Protein AF-A0AAU0MAP7-F1 (afdb_monomer_lite)

Sequence (115 aa):
MRSDLLSQAELFRLEGIVAIGAAALLLVRPGRVTALFALLVGGAGAVAVLAYTYVDPGALGPLPDMYEPVWFLEKVVSLIAQLIAVVAAGALVVRGIPARSHRAPGPGPVSRLVR

pLDDT: mean 72.34, std 8.81, range [41.53, 83.81]

Secondary structure (DSSP, 8-state):
----SS-HHHHHHHHHHHHHHHHHHHHHS--HHHHHHHHHHHHHHHHHHHHHHH-----BTTBPP-------HHHHHHHHHHHHHHHHHHHHHHH----------PPP----S--

Foldseek 3Di:
DDCLVADLVRVLVVLLVLLVVLLVCCVVDVDLVSLVSNLVSLVVSLCVLVCLQPPFPAADVSRHGSRDVDDDPVSVVSNVSSVVSNVVSVCSNVVDPPPPPPPPPDPPPDDPPDD

Structure (mmCIF, N/CA/C/O backbone):
data_AF-A0AAU0MAP7-F1
#
_entry.id   AF-A0AAU0MAP7-F1
#
loop_
_atom_site.group_PDB
_atom_site.id
_atom_site.type_symbol
_atom_site.label_atom_id
_atom_site.label_alt_id
_atom_site.label_comp_id
_atom_site.label_asym_id
_atom_site.label_entity_id
_atom_site.label_seq_id
_atom_site.pdbx_PDB_ins_code
_atom_site.Cartn_x
_atom_site.Cartn_y
_atom_site.Cartn_z
_atom_site.occupancy
_atom_site.B_iso_or_equiv
_atom_site.auth_seq_id
_atom_site.auth_comp_id
_atom_site.auth_asym_id
_atom_site.auth_atom_id
_atom_site.pdbx_PDB_model_num
ATOM 1 N N . MET A 1 1 ? 0.690 10.240 -33.129 1.00 41.53 1 MET A N 1
ATOM 2 C CA . MET A 1 1 ? 0.704 10.671 -31.717 1.00 41.53 1 MET A CA 1
ATOM 3 C C . MET A 1 1 ? -0.619 10.237 -31.103 1.00 41.53 1 MET A C 1
ATOM 5 O O . MET A 1 1 ? -1.612 10.922 -31.299 1.00 41.53 1 MET A O 1
ATOM 9 N N . ARG A 1 2 ? -0.685 9.031 -30.522 1.00 42.94 2 ARG A N 1
ATOM 10 C CA . ARG A 1 2 ? -1.883 8.561 -29.810 1.00 42.94 2 ARG A CA 1
ATOM 11 C C . ARG A 1 2 ? -1.794 9.104 -28.386 1.00 42.94 2 ARG A C 1
ATOM 13 O O . ARG A 1 2 ? -0.759 8.961 -27.751 1.00 42.94 2 ARG A O 1
ATOM 20 N N . SER A 1 3 ? -2.827 9.817 -27.960 1.00 41.62 3 SER A N 1
ATOM 21 C CA . SER A 1 3 ? -2.968 10.341 -26.609 1.00 41.62 3 SER A CA 1
ATOM 22 C C . SER A 1 3 ? -3.389 9.200 -25.691 1.00 41.62 3 SER A C 1
ATOM 24 O O . SER A 1 3 ? -4.585 8.936 -25.546 1.00 41.62 3 SER A O 1
ATOM 26 N N . ASP A 1 4 ? -2.416 8.521 -25.094 1.00 58.41 4 ASP A N 1
ATOM 27 C CA . ASP A 1 4 ? -2.675 7.792 -23.859 1.00 58.41 4 ASP A CA 1
ATOM 28 C C . ASP A 1 4 ? -3.070 8.862 -22.836 1.00 58.41 4 ASP A C 1
ATOM 30 O O . ASP A 1 4 ? -2.308 9.787 -22.559 1.00 58.41 4 ASP A O 1
ATOM 34 N N . LEU A 1 5 ? -4.322 8.830 -22.379 1.00 57.88 5 LEU A N 1
ATOM 35 C CA . LEU A 1 5 ? -4.918 9.905 -21.574 1.00 57.88 5 LEU A CA 1
ATOM 36 C C . LEU A 1 5 ? -4.227 10.086 -20.208 1.00 57.88 5 LEU A C 1
ATOM 38 O O . LEU A 1 5 ? -4.489 11.079 -19.533 1.00 57.88 5 LEU A O 1
ATOM 42 N N . LEU A 1 6 ? -3.366 9.142 -19.811 1.00 63.06 6 LEU A N 1
ATOM 43 C CA . LEU A 1 6 ? -2.569 9.149 -18.587 1.00 63.06 6 LEU A CA 1
ATOM 44 C C . LEU A 1 6 ? -1.202 8.507 -18.860 1.00 63.06 6 LEU A C 1
ATOM 46 O O . LEU A 1 6 ? -1.122 7.369 -19.326 1.00 63.06 6 LEU A O 1
ATOM 50 N N . SER A 1 7 ? -0.125 9.220 -18.537 1.00 75.31 7 SER A N 1
ATOM 51 C CA . SER A 1 7 ? 1.240 8.689 -18.583 1.00 75.31 7 SER A CA 1
ATOM 52 C C . SER A 1 7 ? 1.437 7.581 -17.538 1.00 75.31 7 SER A C 1
ATOM 54 O O . SER A 1 7 ? 0.910 7.656 -16.427 1.00 75.31 7 SER A O 1
ATOM 56 N N . GLN A 1 8 ? 2.276 6.587 -17.849 1.00 68.69 8 GLN A N 1
ATOM 57 C CA . GLN A 1 8 ? 2.743 5.553 -16.910 1.00 68.69 8 GLN A CA 1
ATOM 58 C C . GLN A 1 8 ? 3.190 6.162 -15.567 1.00 68.69 8 GLN A C 1
ATOM 60 O O . GLN A 1 8 ? 2.811 5.708 -14.485 1.00 68.69 8 GLN A O 1
ATOM 65 N N . ALA A 1 9 ? 3.950 7.257 -15.636 1.00 71.19 9 ALA A N 1
ATOM 66 C CA . ALA A 1 9 ? 4.457 7.949 -14.460 1.00 71.19 9 ALA A CA 1
ATOM 67 C C . ALA A 1 9 ? 3.359 8.694 -13.682 1.00 71.19 9 ALA A C 1
ATOM 69 O O . ALA A 1 9 ? 3.531 8.979 -12.498 1.00 71.19 9 ALA A O 1
ATOM 70 N N . GLU A 1 10 ? 2.250 9.062 -14.320 1.00 79.31 10 GLU A N 1
ATOM 71 C CA . GLU A 1 10 ? 1.110 9.700 -13.652 1.00 79.31 10 GLU A CA 1
ATOM 72 C C . GLU A 1 10 ? 0.267 8.675 -12.900 1.00 79.31 10 GLU A C 1
ATOM 74 O O . GLU A 1 10 ? -0.088 8.928 -11.751 1.00 79.31 10 GLU A O 1
ATOM 79 N N . LEU A 1 11 ? 0.028 7.499 -13.488 1.00 76.44 11 LEU A N 1
ATOM 80 C CA . LEU A 1 11 ? -0.692 6.401 -12.835 1.00 76.44 11 LEU A CA 1
ATOM 81 C C . LEU A 1 11 ? 0.019 5.949 -11.556 1.00 76.44 11 LEU A C 1
ATOM 83 O O . LEU A 1 11 ? -0.602 5.872 -10.496 1.00 76.44 11 LEU A O 1
ATOM 87 N N . PHE A 1 12 ? 1.337 5.745 -11.637 1.00 75.25 12 PHE A N 1
ATOM 88 C CA . PHE A 1 12 ? 2.145 5.342 -10.486 1.00 75.25 12 PHE A CA 1
ATOM 89 C C . PHE A 1 12 ? 2.175 6.414 -9.387 1.00 75.25 12 PHE A C 1
ATOM 91 O O . PHE A 1 12 ? 2.077 6.115 -8.197 1.00 75.25 12 PHE A O 1
ATOM 98 N N . ARG A 1 13 ? 2.268 7.695 -9.774 1.00 77.69 13 ARG A N 1
ATOM 99 C CA . ARG A 1 13 ? 2.243 8.808 -8.814 1.00 77.69 13 ARG A CA 1
ATOM 100 C C . ARG A 1 13 ? 0.881 8.963 -8.151 1.00 77.69 13 ARG A C 1
ATOM 102 O O . ARG A 1 13 ? 0.834 9.182 -6.943 1.00 77.69 13 ARG A O 1
ATOM 109 N N . LEU A 1 14 ? -0.207 8.843 -8.908 1.00 82.25 14 LEU A N 1
ATOM 110 C CA . LEU A 1 14 ? -1.563 8.941 -8.376 1.00 82.25 14 LEU A CA 1
ATOM 111 C C . LEU A 1 14 ? -1.820 7.839 -7.350 1.00 82.25 14 LEU A C 1
ATOM 113 O O . LEU A 1 14 ? -2.280 8.120 -6.245 1.00 82.25 14 LEU A O 1
ATOM 117 N N . GLU A 1 15 ? -1.471 6.604 -7.692 1.00 77.50 15 GLU A N 1
ATOM 118 C CA . GLU A 1 15 ? -1.615 5.461 -6.799 1.00 77.50 15 GLU A CA 1
ATOM 119 C C . GLU A 1 15 ? -0.769 5.634 -5.529 1.00 77.50 15 GLU A C 1
ATOM 121 O O . GLU A 1 15 ? -1.292 5.504 -4.422 1.00 77.50 15 GLU A O 1
ATOM 126 N N . GLY A 1 16 ? 0.487 6.074 -5.666 1.00 75.25 16 GLY A N 1
ATOM 127 C CA . GLY A 1 16 ? 1.349 6.396 -4.527 1.00 75.25 16 GLY A CA 1
ATOM 128 C C . GLY A 1 16 ? 0.768 7.477 -3.606 1.00 75.25 16 GLY A C 1
ATOM 129 O O . GLY A 1 16 ? 0.802 7.331 -2.383 1.00 75.25 16 GLY A O 1
ATOM 130 N N . ILE A 1 17 ? 0.173 8.537 -4.163 1.00 82.38 17 ILE A N 1
ATOM 131 C CA . ILE A 1 17 ? -0.509 9.582 -3.380 1.00 82.38 17 ILE A CA 1
ATOM 132 C C . ILE A 1 17 ? -1.710 8.996 -2.628 1.00 82.38 17 ILE A C 1
ATOM 134 O O . ILE A 1 17 ? -1.894 9.280 -1.440 1.00 82.38 17 ILE A O 1
ATOM 138 N N . VAL A 1 18 ? -2.509 8.155 -3.290 1.00 83.12 18 VAL A N 1
ATOM 139 C CA . VAL A 1 18 ? -3.664 7.486 -2.672 1.00 83.12 18 VAL A CA 1
ATOM 140 C C . VAL A 1 18 ? -3.211 6.534 -1.562 1.00 83.12 18 VAL A C 1
ATOM 142 O O . VAL A 1 18 ? -3.819 6.526 -0.491 1.00 83.12 18 VAL A O 1
ATOM 145 N N . ALA A 1 19 ? -2.116 5.798 -1.758 1.00 76.00 19 ALA A N 1
ATOM 146 C CA . ALA A 1 19 ? -1.537 4.896 -0.765 1.00 76.00 19 ALA A CA 1
ATOM 147 C C . ALA A 1 19 ? -1.019 5.641 0.471 1.00 76.00 19 ALA A C 1
ATOM 149 O O . ALA A 1 19 ? -1.354 5.271 1.600 1.00 76.00 19 ALA A O 1
ATOM 150 N N . ILE A 1 20 ? -0.275 6.735 0.278 1.00 75.44 20 ILE A N 1
ATOM 151 C CA . ILE A 1 20 ? 0.180 7.604 1.375 1.00 75.44 20 ILE A CA 1
ATOM 152 C C . ILE A 1 20 ? -1.027 8.173 2.128 1.00 75.44 20 ILE A C 1
ATOM 154 O O . ILE A 1 20 ? -1.055 8.148 3.360 1.00 75.44 20 ILE A O 1
ATOM 158 N N . GLY A 1 21 ? -2.052 8.633 1.405 1.00 81.44 21 GLY A N 1
ATOM 159 C CA . GLY A 1 21 ? -3.296 9.126 1.994 1.00 81.44 21 GLY A CA 1
ATOM 160 C C . GLY A 1 21 ? -4.029 8.060 2.811 1.00 81.44 21 GLY A C 1
ATOM 161 O O . GLY A 1 21 ? -4.473 8.337 3.926 1.00 81.44 21 GLY A O 1
ATOM 162 N N . ALA A 1 22 ? -4.110 6.827 2.306 1.00 76.06 22 ALA A N 1
ATOM 163 C CA . ALA A 1 22 ? -4.722 5.700 3.004 1.00 76.06 22 ALA A CA 1
ATOM 164 C C . ALA A 1 22 ? -3.960 5.347 4.292 1.00 76.06 22 ALA A C 1
ATOM 166 O O . ALA A 1 22 ? -4.577 5.168 5.347 1.00 76.06 22 ALA A O 1
ATOM 167 N N . ALA A 1 23 ? -2.626 5.310 4.229 1.00 70.81 23 ALA A N 1
ATOM 168 C CA . ALA A 1 23 ? -1.770 5.070 5.386 1.00 70.81 23 ALA A CA 1
ATOM 169 C C . ALA A 1 23 ? -1.902 6.191 6.433 1.00 70.81 23 ALA A C 1
ATOM 171 O O . ALA A 1 23 ? -2.072 5.916 7.621 1.00 70.81 23 ALA A O 1
ATOM 172 N N . ALA A 1 24 ? -1.908 7.456 6.004 1.00 77.75 24 ALA A N 1
ATOM 173 C CA . ALA A 1 24 ? -2.117 8.597 6.891 1.00 77.75 24 ALA A CA 1
ATOM 174 C C . ALA A 1 24 ? -3.511 8.567 7.539 1.00 77.75 24 ALA A C 1
ATOM 176 O O . ALA A 1 24 ? -3.643 8.775 8.746 1.00 77.75 24 ALA A O 1
ATOM 177 N N . LEU A 1 25 ? -4.555 8.249 6.770 1.00 76.12 25 LEU A N 1
ATOM 178 C CA . LEU A 1 25 ? -5.918 8.137 7.285 1.00 76.12 25 LEU A CA 1
ATOM 179 C C . LEU A 1 25 ? -6.039 7.018 8.326 1.00 76.12 25 LEU A C 1
ATOM 181 O O . LEU A 1 25 ? -6.709 7.202 9.344 1.00 76.12 25 LEU A O 1
ATOM 185 N N . LEU A 1 26 ? -5.369 5.885 8.100 1.00 73.62 26 LEU A N 1
ATOM 186 C CA . LEU A 1 26 ? -5.275 4.798 9.070 1.00 73.62 26 LEU A CA 1
ATOM 187 C C . LEU A 1 26 ? -4.582 5.249 10.364 1.00 73.62 26 LEU A C 1
ATOM 189 O O . LEU A 1 26 ? -5.078 4.941 11.448 1.00 73.62 26 LEU A O 1
ATOM 193 N N . LEU A 1 27 ? -3.481 6.000 10.258 1.00 75.19 27 LEU A N 1
ATOM 194 C CA . LEU A 1 27 ? -2.751 6.528 11.415 1.00 75.19 27 LEU A CA 1
ATOM 195 C C . LEU A 1 27 ? -3.591 7.524 12.228 1.00 75.19 27 LEU A C 1
ATOM 197 O O . LEU A 1 27 ? -3.592 7.467 13.456 1.00 75.19 27 LEU A O 1
ATOM 201 N N . VAL A 1 28 ? -4.333 8.414 11.563 1.00 80.31 28 VAL A N 1
ATOM 202 C CA . VAL A 1 28 ? -5.143 9.450 12.232 1.00 80.31 28 VAL A CA 1
ATOM 203 C C . VAL A 1 28 ? -6.456 8.884 12.784 1.00 80.31 28 VAL A C 1
ATOM 205 O O . VAL A 1 28 ? -6.920 9.297 13.849 1.00 80.31 28 VAL A O 1
ATOM 208 N N . ARG A 1 29 ? -7.087 7.941 12.075 1.00 76.06 29 ARG A N 1
ATOM 209 C CA . ARG A 1 29 ? -8.354 7.308 12.469 1.00 76.06 29 ARG A CA 1
ATOM 210 C C . ARG A 1 29 ? -8.253 5.787 12.345 1.00 76.06 29 ARG A C 1
ATOM 212 O O . ARG A 1 29 ? -8.792 5.225 11.387 1.00 76.06 29 ARG A O 1
ATOM 219 N N . PRO A 1 30 ? -7.634 5.102 13.322 1.00 70.81 30 PRO A N 1
ATOM 220 C CA . PRO A 1 30 ? -7.557 3.647 13.323 1.00 70.81 30 PRO A CA 1
ATOM 221 C C . PRO A 1 30 ? -8.958 3.050 13.514 1.00 70.81 30 PRO A C 1
ATOM 223 O O . PRO A 1 30 ? -9.540 3.084 14.599 1.00 70.81 30 PRO A O 1
ATOM 226 N N . GLY A 1 31 ? -9.523 2.537 12.424 1.00 75.19 31 GLY A N 1
ATOM 227 C CA . GLY A 1 31 ? -10.869 1.984 12.333 1.00 75.19 31 GLY A CA 1
ATOM 228 C C . GLY A 1 31 ? -10.900 0.817 11.350 1.00 75.19 31 GLY A C 1
ATOM 229 O O . GLY A 1 31 ? -10.010 0.669 10.518 1.00 75.19 31 GLY A O 1
ATOM 230 N N . ARG A 1 32 ? -11.917 -0.050 11.438 1.00 75.50 32 ARG A N 1
ATOM 231 C CA . ARG A 1 32 ? -11.989 -1.245 10.571 1.00 75.50 32 ARG A CA 1
ATOM 232 C C . ARG A 1 32 ? -12.001 -0.881 9.089 1.00 75.50 32 ARG A C 1
ATOM 234 O O . ARG A 1 32 ? -11.310 -1.512 8.304 1.00 75.50 32 ARG A O 1
ATOM 241 N N . VAL A 1 33 ? -12.744 0.165 8.734 1.00 78.56 33 VAL A N 1
ATOM 242 C CA . VAL A 1 33 ? -12.867 0.647 7.353 1.00 78.56 33 VAL A CA 1
ATOM 243 C C . VAL A 1 33 ? -11.552 1.245 6.847 1.00 78.56 33 VAL A C 1
ATOM 245 O O . VAL A 1 33 ? -11.134 0.928 5.741 1.00 78.56 33 VAL A O 1
ATOM 248 N N . THR A 1 34 ? -10.865 2.058 7.656 1.00 77.44 34 THR A N 1
ATOM 249 C CA . THR A 1 34 ? -9.581 2.666 7.268 1.00 77.44 34 THR A CA 1
ATOM 250 C C . THR A 1 34 ? -8.469 1.626 7.171 1.00 77.44 34 THR A C 1
ATOM 252 O O . THR A 1 34 ? -7.641 1.713 6.271 1.00 77.44 34 THR A O 1
ATOM 255 N N . ALA A 1 35 ? -8.489 0.601 8.028 1.00 76.62 35 ALA A N 1
ATOM 256 C CA . ALA A 1 35 ? -7.550 -0.513 7.955 1.00 76.62 35 ALA A CA 1
ATOM 257 C C . ALA A 1 35 ? -7.780 -1.367 6.701 1.00 76.62 35 ALA A C 1
ATOM 259 O O . ALA A 1 35 ? -6.822 -1.686 6.006 1.00 76.62 35 ALA A O 1
ATOM 260 N N . LEU A 1 36 ? -9.038 -1.680 6.365 1.00 81.38 36 LEU A N 1
ATOM 261 C CA . LEU A 1 36 ? -9.359 -2.417 5.140 1.00 81.38 36 LEU A CA 1
ATOM 262 C C . LEU A 1 36 ? -8.950 -1.628 3.890 1.00 81.38 36 LEU A C 1
ATOM 264 O O . LEU A 1 36 ? -8.356 -2.184 2.975 1.00 81.38 36 LEU A O 1
ATOM 268 N N . PHE A 1 37 ? -9.231 -0.324 3.876 1.00 79.12 37 PHE A N 1
ATOM 269 C CA . PHE A 1 37 ? -8.870 0.561 2.773 1.00 79.12 37 PHE A CA 1
ATOM 270 C C . PHE A 1 37 ? -7.350 0.642 2.579 1.00 79.12 37 PHE A C 1
ATOM 272 O O . PHE A 1 37 ? -6.868 0.440 1.469 1.00 79.12 37 PHE A O 1
ATOM 279 N N . ALA A 1 38 ? -6.586 0.851 3.654 1.00 78.69 38 ALA A N 1
ATOM 280 C CA . ALA A 1 38 ? -5.124 0.867 3.595 1.00 78.69 38 ALA A CA 1
ATOM 281 C C . ALA A 1 38 ? -4.537 -0.483 3.154 1.00 78.69 38 ALA A C 1
ATOM 283 O O . ALA A 1 38 ? -3.577 -0.507 2.387 1.00 78.69 38 ALA A O 1
ATOM 284 N N . LEU A 1 39 ? -5.128 -1.597 3.595 1.00 79.56 39 LEU A N 1
ATOM 285 C CA . LEU A 1 39 ? -4.697 -2.939 3.207 1.00 79.56 39 LEU A CA 1
ATOM 286 C C . LEU A 1 39 ? -4.953 -3.215 1.721 1.00 79.56 39 LEU A C 1
ATOM 288 O O . LEU A 1 39 ? -4.084 -3.760 1.049 1.00 79.56 39 LEU A O 1
ATOM 292 N N . LEU A 1 40 ? -6.116 -2.812 1.204 1.00 83.81 40 LEU A N 1
ATOM 293 C CA . LEU A 1 40 ? -6.451 -2.963 -0.212 1.00 83.81 40 LEU A CA 1
ATOM 294 C C . LEU A 1 40 ? -5.560 -2.094 -1.095 1.00 83.81 40 LEU A C 1
ATOM 296 O O . LEU A 1 40 ? -5.000 -2.600 -2.059 1.00 83.81 40 LEU A O 1
ATOM 300 N N . VAL A 1 41 ? -5.405 -0.813 -0.759 1.00 83.44 41 VAL A N 1
ATOM 301 C CA . VAL A 1 41 ? -4.609 0.121 -1.565 1.00 83.44 41 VAL A CA 1
ATOM 302 C C . VAL A 1 41 ? -3.128 -0.256 -1.527 1.00 83.44 41 VAL A C 1
ATOM 304 O O . VAL A 1 41 ? -2.529 -0.454 -2.577 1.00 83.44 41 VAL A O 1
ATOM 307 N N . GLY A 1 42 ? -2.547 -0.431 -0.335 1.00 76.81 42 GLY A N 1
ATOM 308 C CA . GLY A 1 42 ? -1.135 -0.805 -0.210 1.00 76.81 42 GLY A CA 1
ATOM 309 C C . GLY A 1 42 ? -0.839 -2.203 -0.760 1.00 76.81 42 GLY A C 1
ATOM 310 O O . GLY A 1 42 ? 0.230 -2.434 -1.316 1.00 76.81 42 GLY A O 1
ATOM 311 N N . GLY A 1 43 ? -1.790 -3.135 -0.639 1.00 78.62 43 GLY A N 1
ATOM 312 C CA . GLY A 1 43 ? -1.674 -4.469 -1.222 1.00 78.62 43 GLY A CA 1
ATOM 313 C C . GLY A 1 43 ? -1.728 -4.437 -2.748 1.00 78.62 43 GLY A C 1
ATOM 314 O O . GLY A 1 43 ? -0.900 -5.072 -3.395 1.00 78.62 43 GLY A O 1
ATOM 315 N N . ALA A 1 44 ? -2.661 -3.673 -3.322 1.00 79.06 44 ALA A N 1
ATOM 316 C CA . ALA A 1 44 ? -2.789 -3.516 -4.767 1.00 79.06 44 ALA A CA 1
ATOM 317 C C . ALA A 1 44 ? -1.533 -2.889 -5.381 1.00 79.06 44 ALA A C 1
ATOM 319 O O . ALA A 1 44 ? -1.030 -3.413 -6.371 1.00 79.06 44 ALA A O 1
ATOM 320 N N . GLY A 1 45 ? -0.985 -1.844 -4.761 1.00 78.06 45 GLY A N 1
ATOM 321 C CA . GLY A 1 45 ? 0.257 -1.227 -5.215 1.00 78.06 45 GLY A CA 1
ATOM 322 C C . GLY A 1 45 ? 1.467 -2.150 -5.127 1.00 78.06 45 GLY A C 1
ATOM 323 O O . GLY A 1 45 ? 2.250 -2.245 -6.071 1.00 78.06 45 GLY A O 1
ATOM 324 N N . ALA A 1 46 ? 1.602 -2.909 -4.033 1.00 77.12 46 ALA A N 1
ATOM 325 C CA . ALA A 1 46 ? 2.716 -3.839 -3.873 1.00 77.12 46 ALA A CA 1
ATOM 326 C C . ALA A 1 46 ? 2.641 -4.954 -4.924 1.00 77.12 46 ALA A C 1
ATOM 328 O O . ALA A 1 46 ? 3.650 -5.303 -5.539 1.00 77.12 46 ALA A O 1
ATOM 329 N N . VAL A 1 47 ? 1.434 -5.472 -5.176 1.00 81.62 47 VAL A N 1
ATOM 330 C CA . VAL A 1 47 ? 1.184 -6.436 -6.251 1.00 81.62 47 VAL A CA 1
ATOM 331 C C . VAL A 1 47 ? 1.471 -5.815 -7.613 1.00 81.62 47 VAL A C 1
ATOM 333 O O . VAL A 1 47 ? 2.112 -6.475 -8.419 1.00 81.62 47 VAL A O 1
ATOM 336 N N . ALA A 1 48 ? 1.070 -4.570 -7.872 1.00 79.00 48 ALA A N 1
ATOM 337 C CA . ALA A 1 48 ? 1.338 -3.891 -9.138 1.00 79.00 48 ALA A CA 1
ATOM 338 C C . ALA A 1 48 ? 2.844 -3.707 -9.378 1.00 79.00 48 ALA A C 1
ATOM 340 O O . ALA A 1 48 ? 3.339 -4.061 -10.446 1.00 79.00 48 ALA A O 1
ATOM 341 N N . VAL A 1 49 ? 3.594 -3.2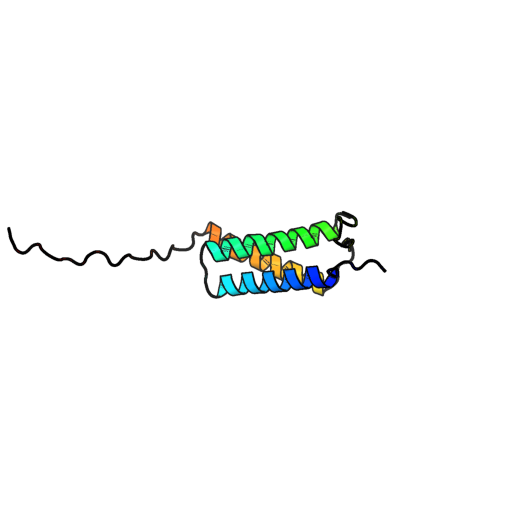39 -8.372 1.00 77.00 49 VAL A N 1
ATOM 342 C CA . VAL A 1 49 ? 5.058 -3.105 -8.448 1.00 77.00 49 VAL A CA 1
ATOM 343 C C . VAL A 1 49 ? 5.701 -4.450 -8.766 1.00 77.00 49 VAL A C 1
ATOM 345 O O . VAL A 1 49 ? 6.542 -4.526 -9.658 1.00 77.00 49 VAL A O 1
ATOM 348 N N . LEU A 1 50 ? 5.313 -5.517 -8.065 1.00 77.44 50 LEU A N 1
ATOM 349 C CA . LEU A 1 50 ? 5.873 -6.848 -8.296 1.00 77.44 50 LEU A CA 1
ATOM 350 C C . LEU A 1 50 ? 5.465 -7.403 -9.665 1.00 77.44 50 LEU A C 1
ATOM 352 O O . LEU A 1 50 ? 6.325 -7.879 -10.403 1.00 77.44 50 LEU A O 1
ATOM 356 N N . ALA A 1 51 ? 4.189 -7.298 -10.031 1.00 77.31 51 ALA A N 1
ATOM 357 C CA . ALA A 1 51 ? 3.667 -7.765 -11.309 1.00 77.31 51 ALA A CA 1
ATOM 358 C C . ALA A 1 51 ? 4.405 -7.098 -12.471 1.00 77.31 51 ALA A C 1
ATOM 360 O O . ALA A 1 51 ? 4.962 -7.813 -13.288 1.00 77.31 51 ALA A O 1
ATOM 361 N N . TYR A 1 52 ? 4.535 -5.770 -12.481 1.00 75.19 52 TYR A N 1
ATOM 362 C CA . TYR A 1 52 ? 5.254 -5.042 -13.534 1.00 75.19 52 TYR A CA 1
ATOM 363 C C . TYR A 1 52 ? 6.778 -5.206 -13.501 1.00 75.19 52 TYR A C 1
ATOM 365 O O . TYR A 1 52 ? 7.462 -4.785 -14.430 1.00 75.19 52 TYR A O 1
ATOM 373 N N . THR A 1 53 ? 7.335 -5.797 -12.441 1.00 75.12 53 THR A N 1
ATOM 374 C CA . THR A 1 53 ? 8.770 -6.112 -12.383 1.00 75.12 53 THR A CA 1
ATOM 375 C C . THR A 1 53 ? 9.077 -7.506 -12.914 1.00 75.12 53 THR A C 1
ATOM 377 O O . THR A 1 53 ? 10.138 -7.717 -13.494 1.00 75.12 53 THR A O 1
ATOM 380 N N . TYR A 1 54 ? 8.182 -8.468 -12.681 1.00 70.12 54 TYR A N 1
ATOM 381 C CA . TYR A 1 54 ? 8.437 -9.884 -12.966 1.00 70.12 54 TYR A CA 1
ATOM 382 C C . TYR A 1 54 ? 7.642 -10.433 -14.148 1.00 70.12 54 TYR A C 1
ATOM 384 O O . TYR A 1 54 ? 8.013 -11.465 -14.703 1.00 70.12 54 TYR A O 1
ATOM 392 N N . VAL A 1 55 ? 6.549 -9.775 -14.515 1.00 72.38 55 VAL A N 1
ATOM 393 C CA . VAL A 1 55 ? 5.670 -10.163 -15.612 1.00 72.38 55 VAL A CA 1
ATOM 394 C C . VAL A 1 55 ? 5.590 -8.985 -16.562 1.00 72.38 55 VAL A C 1
ATOM 396 O O . VAL A 1 55 ? 5.363 -7.862 -16.126 1.00 72.38 55 VAL A O 1
ATOM 399 N N . ASP A 1 56 ? 5.762 -9.253 -17.850 1.00 67.94 56 ASP A N 1
ATOM 400 C CA . ASP A 1 56 ? 5.484 -8.294 -18.912 1.00 67.94 56 ASP A CA 1
ATOM 401 C C . ASP A 1 56 ? 4.033 -8.499 -19.383 1.00 67.94 56 ASP A C 1
ATOM 403 O O . ASP A 1 56 ? 3.757 -9.437 -20.138 1.00 67.94 56 ASP A O 1
ATOM 407 N N . PRO A 1 57 ? 3.064 -7.711 -18.881 1.00 63.69 57 PRO A N 1
ATOM 408 C CA . PRO A 1 57 ? 1.688 -7.785 -19.353 1.00 63.69 57 PRO A CA 1
ATOM 409 C C . PRO A 1 57 ? 1.500 -7.142 -20.737 1.00 63.69 57 PRO A C 1
ATOM 411 O O . PRO A 1 57 ? 0.419 -7.293 -21.312 1.00 63.69 57 PRO A O 1
ATOM 414 N N . GLY A 1 58 ? 2.504 -6.427 -21.262 1.00 68.31 58 GLY A N 1
ATOM 415 C CA . GLY A 1 58 ? 2.370 -5.531 -22.403 1.00 68.31 58 GLY A CA 1
ATOM 416 C C . GLY A 1 58 ? 1.364 -4.397 -22.161 1.00 68.31 58 GLY A C 1
ATOM 417 O O . GLY A 1 58 ? 0.859 -4.181 -21.057 1.00 68.31 58 GLY A O 1
ATOM 418 N N . ALA A 1 59 ? 1.033 -3.660 -23.223 1.00 70.06 59 ALA A N 1
ATOM 419 C CA . ALA A 1 59 ? 0.014 -2.613 -23.167 1.00 70.06 59 ALA A CA 1
ATOM 420 C C . ALA A 1 59 ? -1.397 -3.212 -22.993 1.00 70.06 59 ALA A C 1
ATOM 422 O O . ALA A 1 59 ? -1.893 -3.951 -23.850 1.00 70.06 59 ALA A O 1
ATOM 423 N N . LEU A 1 60 ? -2.076 -2.852 -21.901 1.00 68.19 60 LEU A N 1
ATOM 424 C CA . LEU A 1 60 ? -3.437 -3.301 -21.596 1.00 68.19 60 LEU A CA 1
ATOM 425 C C . LEU A 1 60 ? -4.462 -2.246 -22.043 1.00 68.19 60 LEU A C 1
ATOM 427 O O . LEU A 1 60 ? -4.935 -1.420 -21.262 1.00 68.19 60 LEU A O 1
ATOM 431 N N . GLY A 1 61 ? -4.838 -2.273 -23.323 1.00 72.88 61 GLY A N 1
ATOM 432 C CA . GLY A 1 61 ? -5.809 -1.323 -23.878 1.00 72.88 61 GLY A CA 1
ATOM 433 C C . GLY A 1 61 ? -5.255 0.114 -23.904 1.00 72.88 61 GLY A C 1
ATOM 434 O O . GLY A 1 61 ? -4.221 0.323 -24.529 1.00 72.88 61 GLY A O 1
ATOM 435 N N . PRO A 1 62 ? -5.916 1.117 -23.287 1.00 71.50 62 PRO A N 1
ATOM 436 C CA . PRO A 1 62 ? -5.394 2.487 -23.196 1.00 71.50 62 PRO A CA 1
ATOM 437 C C . PRO A 1 62 ? -4.323 2.660 -22.105 1.00 71.50 62 PRO A C 1
ATOM 439 O O . PRO A 1 62 ? -3.824 3.770 -21.925 1.00 71.50 62 PRO A O 1
ATOM 442 N N . LEU A 1 63 ? -4.022 1.607 -21.332 1.00 62.94 63 LEU A N 1
ATOM 443 C CA . LEU A 1 63 ? -2.939 1.629 -20.356 1.00 62.94 63 LEU A CA 1
ATOM 444 C C . LEU A 1 63 ? -1.608 1.370 -21.077 1.00 62.94 63 LEU A C 1
ATOM 446 O O . LEU A 1 63 ? -1.485 0.336 -21.746 1.00 62.94 63 LEU A O 1
ATOM 450 N N . PRO A 1 64 ? -0.623 2.276 -20.943 1.00 67.69 64 PRO A N 1
ATOM 451 C CA . PRO A 1 64 ? 0.697 2.084 -21.526 1.00 67.69 64 PRO A CA 1
ATOM 452 C C . PRO A 1 64 ? 1.390 0.866 -20.912 1.00 67.69 64 PRO A C 1
ATOM 454 O O . PRO A 1 64 ? 1.094 0.471 -19.782 1.00 67.69 64 PRO A O 1
ATOM 457 N N . ASP A 1 65 ? 2.321 0.284 -21.665 1.00 73.44 65 ASP A N 1
ATOM 458 C CA . ASP A 1 65 ? 3.179 -0.789 -21.171 1.00 73.44 65 ASP A CA 1
ATOM 459 C C . ASP A 1 65 ? 3.954 -0.303 -19.936 1.00 73.44 65 ASP A C 1
ATOM 461 O O . ASP A 1 65 ? 4.667 0.702 -19.987 1.00 73.44 65 ASP A O 1
ATOM 465 N N . MET A 1 66 ? 3.727 -0.974 -18.804 1.00 72.44 66 MET A N 1
ATOM 466 C CA . MET A 1 66 ? 4.315 -0.622 -17.513 1.00 72.44 66 MET A CA 1
ATOM 467 C C . MET A 1 66 ? 5.464 -1.549 -17.110 1.00 72.44 66 MET A C 1
ATOM 469 O O . MET A 1 66 ? 5.977 -1.390 -15.998 1.00 72.44 66 MET A O 1
ATOM 473 N N . TYR A 1 67 ? 5.849 -2.508 -17.961 1.00 73.56 67 TYR A N 1
ATOM 474 C CA . TYR A 1 67 ? 6.913 -3.452 -17.642 1.00 73.56 67 TYR A CA 1
ATOM 475 C C . TYR A 1 67 ? 8.249 -2.728 -17.450 1.00 73.56 67 TYR A C 1
ATOM 477 O O . TYR A 1 67 ? 8.765 -2.065 -18.347 1.00 73.56 67 TYR A O 1
ATOM 485 N N . GLU A 1 68 ? 8.807 -2.848 -16.248 1.00 72.69 68 GLU A N 1
ATOM 486 C CA . GLU A 1 68 ? 10.054 -2.187 -15.875 1.00 72.69 68 GLU A CA 1
ATOM 487 C C . GLU A 1 68 ? 10.858 -3.115 -14.948 1.00 72.69 68 GLU A C 1
ATOM 489 O O . GLU A 1 68 ? 10.661 -3.104 -13.723 1.00 72.69 68 GLU A O 1
ATOM 494 N N . PRO A 1 69 ? 11.763 -3.947 -15.501 1.00 73.88 69 PRO A N 1
ATOM 495 C CA . PRO A 1 69 ? 12.493 -4.957 -14.734 1.00 73.88 69 PRO A CA 1
ATOM 496 C C . PRO A 1 69 ? 13.613 -4.360 -13.866 1.00 73.88 69 PRO A C 1
ATOM 498 O O . PRO A 1 69 ? 14.157 -5.040 -12.992 1.00 73.88 69 PRO A O 1
ATOM 501 N N . VAL A 1 70 ? 13.971 -3.089 -14.075 1.00 81.56 70 VAL A N 1
ATOM 502 C CA . VAL A 1 70 ? 15.038 -2.420 -13.325 1.00 81.56 70 VAL A CA 1
ATOM 503 C C . VAL A 1 70 ? 14.536 -1.989 -11.941 1.00 81.56 70 VAL A C 1
ATOM 505 O O . VAL A 1 70 ? 13.421 -1.487 -11.767 1.00 81.56 70 VAL A O 1
ATOM 508 N N . TRP A 1 71 ? 15.378 -2.182 -10.924 1.00 78.94 71 TRP A N 1
ATOM 509 C CA . TRP A 1 71 ? 15.139 -1.705 -9.563 1.00 78.94 71 TRP A CA 1
ATOM 510 C C . TRP A 1 71 ? 15.910 -0.413 -9.310 1.00 78.94 71 TRP A C 1
ATOM 512 O O . TRP A 1 71 ? 17.134 -0.416 -9.221 1.00 78.94 71 TRP A O 1
ATOM 522 N N . PHE A 1 72 ? 15.179 0.686 -9.160 1.00 82.44 72 PHE A N 1
ATOM 523 C CA . PHE A 1 72 ? 15.705 1.989 -8.761 1.00 82.44 72 PHE A CA 1
ATOM 524 C C . PHE A 1 72 ? 15.294 2.324 -7.322 1.00 82.44 72 PHE A C 1
ATOM 526 O O . PHE A 1 72 ? 14.368 1.729 -6.761 1.00 82.44 72 PHE A O 1
ATOM 533 N N . LEU A 1 73 ? 16.014 3.256 -6.700 1.00 81.06 73 LEU A N 1
ATOM 534 C CA . LEU A 1 73 ? 15.909 3.531 -5.267 1.00 81.06 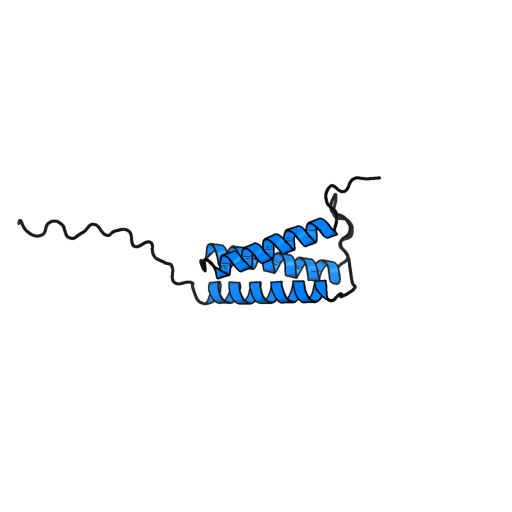73 LEU A CA 1
ATOM 535 C C . LEU A 1 73 ? 14.497 3.989 -4.874 1.00 81.06 73 LEU A C 1
ATOM 537 O O . LEU A 1 73 ? 13.959 3.548 -3.861 1.00 81.06 73 LEU A O 1
ATOM 541 N N . GLU A 1 74 ? 13.853 4.790 -5.714 1.00 78.06 74 GLU A N 1
ATOM 542 C CA . GLU A 1 74 ? 12.493 5.288 -5.516 1.00 78.06 74 GLU A CA 1
ATOM 543 C C . GLU A 1 74 ? 11.463 4.147 -5.524 1.00 78.06 74 GLU A C 1
ATOM 545 O O . GLU A 1 74 ? 10.543 4.137 -4.703 1.00 78.06 74 GLU A O 1
ATOM 550 N N . LYS A 1 75 ? 11.641 3.145 -6.397 1.00 73.00 75 LYS A N 1
ATOM 551 C CA . LYS A 1 75 ? 10.797 1.938 -6.455 1.00 73.00 75 LYS A CA 1
ATOM 552 C C . LYS A 1 75 ? 10.941 1.104 -5.190 1.00 73.00 75 LYS A C 1
ATOM 554 O O . LYS A 1 75 ? 9.942 0.640 -4.645 1.00 73.00 75 LYS A O 1
ATOM 559 N N . VAL A 1 76 ? 12.170 0.960 -4.694 1.00 81.25 76 VAL A N 1
ATOM 560 C CA . VAL A 1 76 ? 12.451 0.228 -3.452 1.00 81.25 76 VAL A CA 1
ATOM 561 C C . VAL A 1 76 ? 11.838 0.942 -2.248 1.00 81.25 76 VAL A C 1
ATOM 563 O O . VAL A 1 76 ? 11.147 0.308 -1.452 1.00 81.25 76 VAL A O 1
ATOM 566 N N . VAL A 1 77 ? 12.029 2.260 -2.129 1.00 80.31 77 VAL A N 1
ATOM 567 C CA . VAL A 1 77 ? 11.442 3.064 -1.044 1.00 80.31 77 VAL A CA 1
ATOM 568 C C . VAL A 1 77 ? 9.914 3.000 -1.081 1.00 80.31 77 VAL A C 1
ATOM 570 O O . VAL A 1 77 ? 9.288 2.793 -0.040 1.00 80.31 77 VAL A O 1
ATOM 573 N N . SER A 1 78 ? 9.315 3.112 -2.271 1.00 77.81 78 SER A N 1
ATOM 574 C CA . SER A 1 78 ? 7.867 2.977 -2.450 1.00 77.81 78 SER A CA 1
ATOM 575 C C . SER A 1 78 ? 7.371 1.598 -2.009 1.00 77.81 78 SER A C 1
ATOM 577 O O . SER A 1 78 ? 6.440 1.510 -1.208 1.00 77.81 78 SER A O 1
ATOM 579 N N . LEU A 1 79 ? 8.023 0.519 -2.452 1.00 79.69 79 LEU A N 1
ATOM 580 C CA . LEU A 1 79 ? 7.642 -0.843 -2.076 1.00 79.69 79 LEU A CA 1
ATOM 581 C C . LEU A 1 79 ? 7.739 -1.063 -0.559 1.00 79.69 79 LEU A C 1
ATOM 583 O O . LEU A 1 79 ? 6.824 -1.624 0.041 1.00 79.69 79 LEU A O 1
ATOM 587 N N . ILE A 1 80 ? 8.813 -0.590 0.079 1.00 79.44 80 ILE A N 1
ATOM 588 C CA . ILE A 1 80 ? 8.991 -0.696 1.535 1.00 79.44 80 ILE A CA 1
ATOM 589 C C . ILE A 1 80 ? 7.874 0.049 2.270 1.00 79.44 80 ILE A C 1
ATOM 591 O O . ILE A 1 80 ? 7.284 -0.500 3.203 1.00 79.44 80 ILE A O 1
ATOM 595 N N . ALA A 1 81 ? 7.546 1.272 1.845 1.00 75.12 81 ALA A N 1
ATOM 596 C CA . ALA A 1 81 ? 6.470 2.050 2.452 1.00 75.12 81 ALA A CA 1
ATOM 597 C C . ALA A 1 81 ? 5.121 1.319 2.361 1.00 75.12 81 ALA A C 1
ATOM 599 O O . ALA A 1 81 ? 4.378 1.251 3.345 1.00 75.12 81 ALA A O 1
ATOM 600 N N . GLN A 1 82 ? 4.834 0.713 1.210 1.00 77.38 82 GLN A N 1
ATOM 601 C CA . GLN A 1 82 ? 3.616 -0.065 0.998 1.00 77.38 82 GLN A CA 1
ATOM 602 C C . GLN A 1 82 ? 3.579 -1.327 1.864 1.00 77.38 82 GLN A C 1
ATOM 604 O O . GLN A 1 82 ? 2.569 -1.589 2.517 1.00 77.38 82 GLN A O 1
ATOM 609 N N . LEU A 1 83 ? 4.684 -2.071 1.959 1.00 78.50 83 LEU A N 1
ATOM 610 C CA . LEU A 1 83 ? 4.771 -3.255 2.819 1.00 78.50 83 LEU A CA 1
ATOM 611 C C . LEU A 1 83 ? 4.560 -2.906 4.296 1.00 78.50 83 LEU A C 1
ATOM 613 O O . LEU A 1 83 ? 3.817 -3.603 4.987 1.00 78.50 83 LEU A O 1
ATOM 617 N N . ILE A 1 84 ? 5.144 -1.805 4.775 1.00 78.69 84 ILE A N 1
ATOM 618 C CA . ILE A 1 84 ? 4.923 -1.320 6.145 1.00 78.69 84 ILE A CA 1
ATOM 619 C C . ILE A 1 84 ? 3.441 -1.001 6.367 1.00 78.69 84 ILE A C 1
ATOM 621 O O . ILE A 1 84 ? 2.870 -1.416 7.379 1.00 78.69 84 ILE A O 1
ATOM 625 N N . ALA A 1 85 ? 2.804 -0.307 5.420 1.00 77.50 85 ALA A N 1
ATOM 626 C CA . ALA A 1 85 ? 1.386 0.032 5.506 1.00 77.50 85 ALA A CA 1
ATOM 627 C C . ALA A 1 85 ? 0.499 -1.223 5.547 1.00 77.50 85 ALA A C 1
ATOM 629 O O . ALA A 1 85 ? -0.379 -1.320 6.406 1.00 77.50 85 ALA A O 1
ATOM 630 N N . VAL A 1 86 ? 0.759 -2.207 4.681 1.00 78.69 86 VAL A N 1
ATOM 631 C CA . VAL A 1 86 ? 0.018 -3.479 4.636 1.00 78.69 86 VAL A CA 1
ATOM 632 C C . VAL A 1 86 ? 0.188 -4.262 5.934 1.00 78.69 86 VAL A C 1
ATOM 634 O O . VAL A 1 86 ? -0.802 -4.741 6.488 1.00 78.69 86 VAL A O 1
ATOM 637 N N . VAL A 1 87 ? 1.411 -4.358 6.464 1.00 80.25 87 VAL A N 1
ATOM 638 C CA . VAL A 1 87 ? 1.682 -5.061 7.728 1.00 80.25 87 VAL A CA 1
ATOM 639 C C . VAL A 1 87 ? 0.984 -4.368 8.899 1.00 80.25 87 VAL A C 1
ATOM 641 O O . VAL A 1 87 ? 0.323 -5.033 9.699 1.00 80.25 87 VAL A O 1
ATOM 644 N N . ALA A 1 88 ? 1.074 -3.040 8.993 1.00 76.75 88 ALA A N 1
ATOM 645 C CA . ALA A 1 88 ? 0.421 -2.273 10.051 1.00 76.75 88 ALA A CA 1
ATOM 646 C C . ALA A 1 88 ? -1.112 -2.387 9.981 1.00 76.75 88 ALA A C 1
ATOM 648 O O . ALA A 1 88 ? -1.767 -2.650 10.995 1.00 76.75 88 ALA A O 1
ATOM 649 N N . ALA A 1 89 ? -1.685 -2.244 8.783 1.00 74.94 89 ALA A N 1
ATOM 650 C CA . ALA A 1 89 ? -3.117 -2.397 8.548 1.00 74.94 89 ALA A CA 1
ATOM 651 C C . ALA A 1 89 ? -3.589 -3.822 8.865 1.00 74.94 89 ALA A C 1
ATOM 653 O O . ALA A 1 89 ? -4.568 -4.001 9.590 1.00 74.94 89 ALA A O 1
ATOM 654 N N . GLY A 1 90 ? -2.858 -4.836 8.398 1.00 75.50 90 GLY A N 1
ATOM 655 C CA . GLY A 1 90 ? -3.144 -6.244 8.659 1.00 75.50 90 GLY A CA 1
ATOM 656 C C . GLY A 1 90 ? -3.105 -6.568 10.149 1.00 75.50 90 GLY A C 1
ATOM 657 O O . GLY A 1 90 ? -4.032 -7.189 10.669 1.00 75.50 90 GLY A O 1
ATOM 658 N N . ALA A 1 91 ? -2.103 -6.064 10.872 1.00 78.62 91 ALA A N 1
ATOM 659 C CA . ALA A 1 91 ? -2.011 -6.229 12.319 1.00 78.62 91 ALA A CA 1
ATOM 660 C C . ALA A 1 91 ? -3.213 -5.611 13.054 1.00 78.62 91 ALA A C 1
ATOM 662 O O . ALA A 1 91 ? -3.727 -6.216 13.996 1.00 78.62 91 ALA A O 1
ATOM 663 N N . LEU A 1 92 ? -3.694 -4.440 12.621 1.00 71.94 92 LEU A N 1
ATOM 664 C CA . LEU A 1 92 ? -4.888 -3.803 13.191 1.00 71.94 92 LEU A CA 1
ATOM 665 C C . LEU A 1 92 ? -6.175 -4.578 12.881 1.00 71.94 92 LEU A C 1
ATOM 667 O O . LEU A 1 92 ? -7.037 -4.700 13.753 1.00 71.94 92 LEU A O 1
ATOM 671 N N . VAL A 1 93 ? -6.303 -5.135 11.674 1.00 73.69 93 VAL A N 1
ATOM 672 C CA . VAL A 1 93 ? -7.437 -5.998 11.307 1.00 73.69 93 VAL A CA 1
ATOM 673 C C . VAL A 1 93 ? -7.447 -7.266 12.167 1.00 73.69 93 VAL A C 1
ATOM 675 O O . VAL A 1 93 ? -8.482 -7.586 12.755 1.00 73.69 93 VAL A O 1
ATOM 678 N N . VAL A 1 94 ? -6.300 -7.943 12.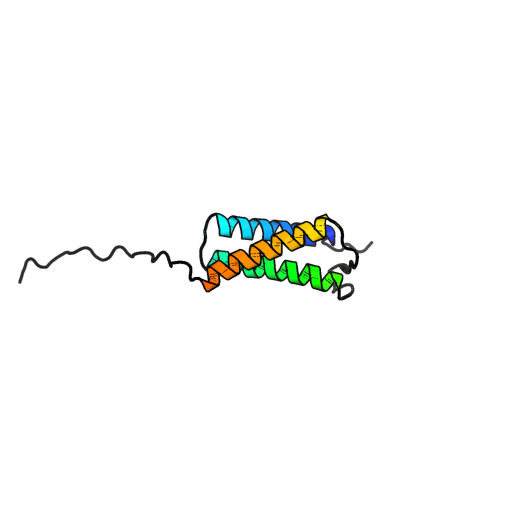293 1.00 77.00 94 VAL A N 1
ATOM 679 C CA . VAL A 1 94 ? -6.155 -9.217 13.023 1.00 77.00 94 VAL A CA 1
ATOM 680 C C . VAL A 1 94 ? -6.334 -9.042 14.529 1.00 77.00 94 VAL A C 1
ATOM 682 O O . VAL A 1 94 ? -7.013 -9.849 15.159 1.00 77.00 94 VAL A O 1
ATOM 685 N N . ARG A 1 95 ? -5.772 -7.982 15.124 1.00 75.00 95 ARG A N 1
ATOM 686 C CA . ARG A 1 95 ? -5.888 -7.733 16.573 1.00 75.00 95 ARG A CA 1
ATOM 687 C C . ARG A 1 95 ? -7.291 -7.320 17.015 1.00 75.00 95 ARG A C 1
ATOM 689 O O . ARG A 1 95 ? -7.545 -7.288 18.213 1.00 75.00 95 ARG A O 1
ATOM 696 N N . GLY A 1 96 ? -8.191 -7.034 16.072 1.00 60.62 96 GLY A N 1
ATOM 697 C CA . GLY A 1 96 ? -9.530 -6.553 16.365 1.00 60.62 96 GLY A CA 1
ATOM 698 C C . GLY A 1 96 ? -9.469 -5.136 16.919 1.00 60.62 96 GLY A C 1
ATOM 699 O O . GLY A 1 96 ? -9.214 -4.910 1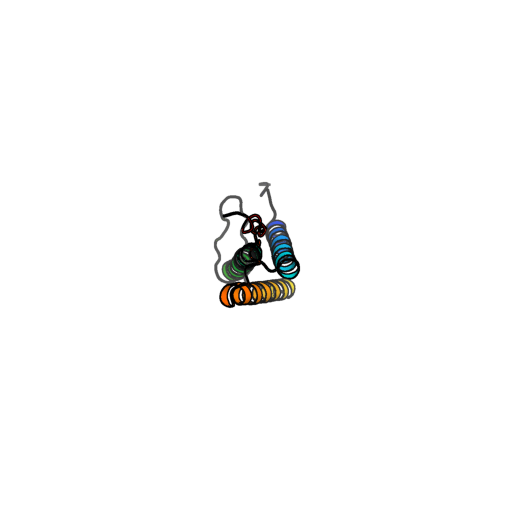8.097 1.00 60.62 96 GLY A O 1
ATOM 700 N N . ILE A 1 97 ? -9.728 -4.151 16.064 1.00 62.00 97 ILE A N 1
ATOM 701 C CA . ILE A 1 97 ? -9.888 -2.765 16.510 1.00 62.00 97 ILE A CA 1
ATOM 702 C C . ILE A 1 97 ? -11.026 -2.760 17.533 1.00 62.00 97 ILE A C 1
ATOM 704 O O . ILE A 1 97 ? -12.114 -3.227 17.171 1.00 62.00 97 ILE A O 1
ATOM 708 N N . PRO A 1 98 ? -10.819 -2.276 18.778 1.00 53.88 98 PRO A N 1
ATOM 709 C CA . PRO A 1 98 ? -11.906 -2.147 19.729 1.00 53.88 98 PRO A CA 1
ATOM 710 C C . PRO A 1 98 ? -12.928 -1.260 19.045 1.00 53.88 98 PRO A C 1
ATOM 712 O O . PRO A 1 98 ? -12.681 -0.075 18.808 1.00 53.88 98 PRO A O 1
ATOM 715 N N . ALA A 1 99 ? -14.036 -1.870 18.620 1.00 56.62 99 ALA A N 1
ATOM 716 C CA . ALA A 1 99 ? -15.134 -1.140 18.042 1.00 56.62 99 ALA A CA 1
ATOM 717 C C . ALA A 1 99 ? -15.448 -0.078 19.084 1.00 56.62 99 ALA A C 1
ATOM 719 O O . ALA A 1 99 ? -15.836 -0.413 20.207 1.00 56.62 99 ALA A O 1
ATOM 720 N N . ARG A 1 100 ? -15.208 1.198 18.753 1.00 60.72 100 ARG A N 1
ATOM 721 C CA . ARG A 1 100 ? -15.838 2.287 19.483 1.00 60.72 100 ARG A CA 1
ATOM 722 C C . ARG A 1 100 ? -17.309 2.067 19.229 1.00 60.72 100 ARG A C 1
ATOM 724 O O . ARG A 1 100 ? -17.854 2.532 18.232 1.00 60.72 100 ARG A O 1
ATOM 731 N N . SER A 1 101 ? -17.893 1.243 20.091 1.00 52.75 101 SER A N 1
ATOM 732 C CA . SER A 1 101 ? -19.312 1.086 20.223 1.00 52.75 101 SER A CA 1
ATOM 733 C C . SER A 1 101 ? -19.783 2.516 20.348 1.00 52.75 101 SER A C 1
ATOM 735 O O . SER A 1 101 ? -19.396 3.225 21.283 1.00 52.75 101 SER A O 1
ATOM 737 N N . HIS A 1 102 ? -20.494 2.981 19.324 1.00 52.25 102 HIS A N 1
ATOM 738 C CA . HIS A 1 102 ? -21.403 4.087 19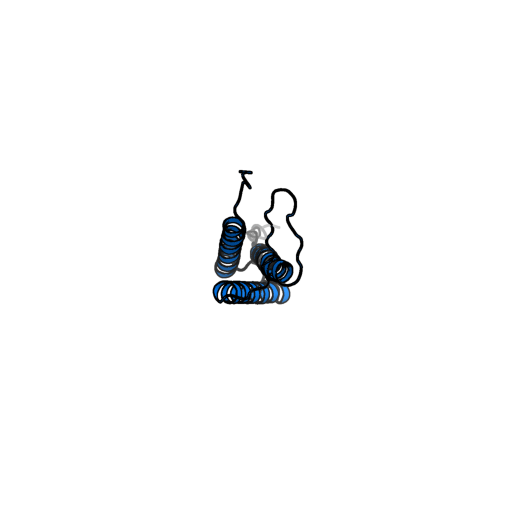.503 1.00 52.25 102 HIS A CA 1
ATOM 739 C C . HIS A 1 102 ? -22.299 3.599 20.627 1.00 52.25 102 HIS A C 1
ATOM 741 O O . HIS A 1 102 ? -23.220 2.814 20.413 1.00 52.25 102 HIS A O 1
ATOM 747 N N . ARG A 1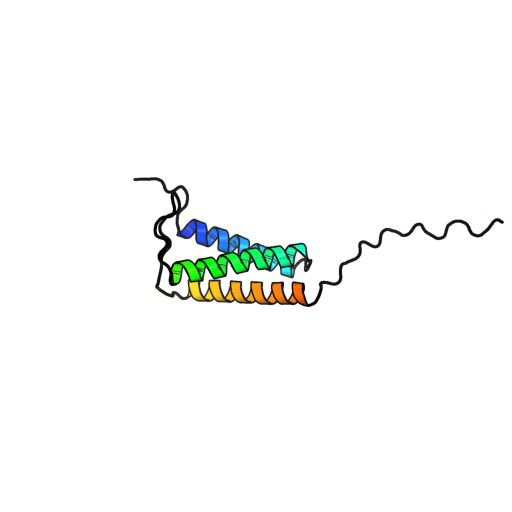 103 ? -21.926 3.957 21.856 1.00 59.38 103 ARG A N 1
ATOM 748 C CA . ARG A 1 103 ? -22.783 3.823 23.009 1.00 59.38 103 ARG A CA 1
ATOM 749 C C . ARG A 1 103 ? -23.932 4.735 22.629 1.00 59.38 103 ARG A C 1
ATOM 751 O O . ARG A 1 103 ? -23.822 5.952 22.750 1.00 59.38 103 ARG A O 1
ATOM 758 N N . ALA A 1 104 ? -24.972 4.147 22.042 1.00 62.19 104 ALA A N 1
ATOM 759 C CA . ALA A 1 104 ? -26.264 4.785 21.975 1.00 62.19 104 ALA A CA 1
ATOM 760 C C . ALA A 1 104 ? -26.495 5.337 23.385 1.00 62.19 104 ALA A C 1
ATOM 762 O O . ALA A 1 104 ? -26.228 4.600 24.346 1.00 62.19 104 ALA A O 1
ATOM 763 N N . PRO A 1 105 ? -26.871 6.616 23.542 1.00 64.31 105 PRO A N 1
ATOM 764 C CA . PRO A 1 105 ? -27.334 7.109 24.823 1.00 64.31 105 PRO A CA 1
ATOM 765 C C . PRO A 1 105 ? -28.419 6.134 25.275 1.00 64.31 105 PRO A C 1
ATOM 767 O O . PRO A 1 105 ? -29.497 6.084 24.685 1.00 64.31 105 PRO A O 1
ATOM 770 N N . GLY A 1 106 ? -28.086 5.252 26.221 1.00 64.69 106 GLY A N 1
ATOM 771 C CA . GLY A 1 106 ? -29.066 4.336 26.773 1.00 64.69 106 GLY A CA 1
ATOM 772 C C . GLY A 1 106 ? -30.184 5.211 27.325 1.00 64.69 106 GLY A C 1
ATOM 773 O O . GLY A 1 106 ? -29.858 6.233 27.941 1.00 64.69 106 GLY A O 1
ATOM 774 N N . PRO A 1 107 ? -31.466 4.894 27.074 1.00 67.31 107 PRO A N 1
ATOM 775 C CA . PRO A 1 107 ? -32.548 5.637 27.699 1.00 67.31 107 PRO A CA 1
ATOM 776 C C . PRO A 1 107 ? -32.256 5.676 29.201 1.00 67.31 107 PRO A C 1
ATOM 778 O O . PRO A 1 107 ? -32.064 4.633 29.828 1.00 67.31 107 PRO A O 1
ATOM 781 N N . GLY A 1 108 ? -32.077 6.889 29.734 1.00 69.25 108 GLY A N 1
ATOM 782 C CA . GLY A 1 108 ? -31.699 7.093 31.127 1.00 69.25 108 GLY A CA 1
ATOM 783 C C . GLY A 1 108 ? -32.700 6.416 32.068 1.00 69.25 108 GLY A C 1
ATOM 784 O O . GLY A 1 108 ? -33.822 6.111 31.654 1.00 69.25 108 GLY A O 1
ATOM 785 N N . PRO A 1 109 ? -32.327 6.167 33.333 1.00 66.94 109 PRO A N 1
ATOM 786 C CA . PRO A 1 109 ? -33.215 5.544 34.303 1.00 66.94 109 PRO A CA 1
ATOM 787 C C . PRO A 1 109 ? -34.363 6.504 34.634 1.00 66.94 109 PRO A C 1
ATOM 789 O O . PRO A 1 109 ? -34.285 7.294 35.571 1.00 66.94 109 PRO A O 1
ATOM 792 N N . VAL A 1 110 ? -35.436 6.452 33.848 1.00 68.44 110 VAL A N 1
ATOM 793 C CA . VAL A 1 110 ? -36.680 7.159 34.130 1.00 68.44 110 VAL A CA 1
ATOM 794 C C . VAL A 1 110 ? -37.732 6.117 34.475 1.00 68.44 110 VAL A C 1
ATOM 796 O O . VAL A 1 110 ? -38.020 5.219 33.690 1.00 68.44 110 VAL A O 1
ATOM 799 N N . SER A 1 111 ? -38.320 6.283 35.657 1.00 62.59 111 SER A N 1
ATOM 800 C CA . SER A 1 111 ? -39.503 5.586 36.174 1.00 62.59 111 SER A CA 1
ATOM 801 C C . SER A 1 111 ? -39.302 4.176 36.749 1.00 62.59 111 SER A C 1
ATOM 803 O O . SER A 1 111 ? -39.739 3.163 36.214 1.00 62.59 111 SER A O 1
ATOM 805 N N . ARG A 1 112 ? -38.762 4.128 37.970 1.00 60.38 112 ARG A N 1
ATOM 806 C CA . ARG A 1 112 ? -39.155 3.097 38.945 1.00 60.38 112 ARG A CA 1
ATOM 807 C C . ARG A 1 112 ? -39.499 3.737 40.293 1.00 60.38 112 ARG A C 1
ATOM 809 O O . ARG A 1 112 ? -38.933 3.392 41.319 1.00 60.38 112 ARG A O 1
ATOM 816 N N . LEU A 1 113 ? -40.386 4.735 40.251 1.00 64.81 113 LEU A N 1
ATOM 817 C CA . LEU A 1 113 ? -40.871 5.452 41.438 1.00 64.81 113 LEU A CA 1
ATOM 818 C C . LEU A 1 113 ? -42.391 5.405 41.635 1.00 64.81 113 LEU A C 1
ATOM 820 O O . LEU A 1 113 ? -42.870 5.988 42.595 1.00 64.81 113 LEU A O 1
ATOM 824 N N . VAL A 1 114 ? -43.159 4.704 40.796 1.00 65.94 114 VAL A N 1
ATOM 825 C CA . VAL A 1 114 ? -44.595 4.497 41.049 1.00 65.94 114 VAL A CA 1
ATOM 826 C C . VAL A 1 114 ? -45.048 3.168 40.443 1.00 65.94 114 VAL A C 1
ATOM 828 O O . VAL A 1 114 ? -45.419 3.133 39.270 1.00 65.94 114 VAL A O 1
ATOM 831 N N . ARG A 1 115 ? -45.002 2.081 41.220 1.00 57.75 115 ARG A N 1
ATOM 832 C CA . ARG A 1 115 ? -46.155 1.189 41.434 1.00 57.75 115 ARG A CA 1
ATOM 833 C C . ARG A 1 115 ? -45.856 0.127 42.483 1.00 57.75 115 ARG A C 1
ATOM 835 O O . ARG A 1 115 ? -44.738 -0.427 42.437 1.00 57.75 115 ARG A O 1
#

Radius of gyration: 21.91 Å; chains: 1; bounding box: 62×21×73 Å